Protein AF-A0A931EQ09-F1 (afdb_monomer_lite)

Secondary structure (DSSP, 8-state):
-EE-TT--EEE--------GGGPPEEEEEESSS---TTPPPPEEEEEE-TTSPBP----------TTTS----S--HHHHHHHHHTT-

Sequence (88 aa):
MLLDEELNPVSERLVLNINELDVTTIEIMTNNSSFGLRERVGVTVTASDASGQPLSDSFSVSVTDNEIVTYDNSVNILSTLLLTSDLQ

pLDDT: mean 87.29, std 8.52, range [49.91, 96.88]

Structure (mmCIF, N/CA/C/O backbone):
data_AF-A0A931EQ09-F1
#
_entry.id   AF-A0A931EQ09-F1
#
loop_
_atom_site.group_PDB
_atom_site.id
_atom_site.type_symbol
_atom_site.label_atom_id
_atom_site.label_alt_id
_atom_site.label_comp_id
_atom_site.label_asym_id
_atom_site.label_entity_id
_atom_site.label_seq_id
_atom_site.pdbx_PDB_ins_code
_atom_site.Cartn_x
_atom_site.Cartn_y
_atom_site.Cartn_z
_atom_site.occupancy
_atom_site.B_iso_or_equiv
_atom_site.auth_seq_id
_atom_site.auth_comp_id
_atom_site.auth_asym_id
_atom_site.auth_atom_id
_atom_site.pdbx_PDB_model_num
ATOM 1 N N . MET A 1 1 ? 18.452 -7.670 -25.182 1.00 75.75 1 MET A N 1
ATOM 2 C CA . MET A 1 1 ? 18.011 -8.039 -26.537 1.00 75.75 1 MET A CA 1
ATOM 3 C C . MET A 1 1 ? 18.820 -9.229 -26.994 1.00 75.75 1 MET A C 1
ATOM 5 O O . MET A 1 1 ? 20.028 -9.233 -26.778 1.00 75.75 1 MET A O 1
ATOM 9 N N . LEU A 1 2 ? 18.149 -10.233 -27.545 1.00 85.69 2 LEU A N 1
ATOM 10 C CA . LEU A 1 2 ? 18.779 -11.370 -28.206 1.00 85.69 2 LEU A CA 1
ATOM 11 C C . LEU A 1 2 ? 18.730 -11.103 -29.714 1.00 85.69 2 LEU A C 1
ATOM 13 O O . LEU A 1 2 ? 17.655 -10.780 -30.219 1.00 85.69 2 LEU A O 1
ATOM 17 N N . LEU A 1 3 ? 19.865 -11.214 -30.398 1.00 91.44 3 LEU A N 1
ATOM 18 C CA . LEU A 1 3 ? 19.969 -11.043 -31.849 1.00 91.44 3 LEU A CA 1
ATOM 19 C C . LEU A 1 3 ? 20.384 -12.372 -32.497 1.00 91.44 3 LEU A C 1
ATOM 21 O O . LEU A 1 3 ? 21.068 -13.167 -31.845 1.00 91.44 3 LEU A O 1
ATOM 25 N N . ASP A 1 4 ? 19.974 -12.606 -33.744 1.00 93.75 4 ASP A N 1
ATOM 26 C CA . ASP A 1 4 ? 20.485 -13.706 -34.573 1.00 93.75 4 ASP A CA 1
ATOM 27 C C . ASP A 1 4 ? 21.822 -13.345 -35.254 1.00 93.75 4 ASP A C 1
ATOM 29 O O . ASP A 1 4 ? 22.416 -12.292 -34.998 1.00 93.75 4 ASP A O 1
ATOM 33 N N . GLU A 1 5 ? 22.323 -14.244 -36.105 1.00 94.12 5 GLU A N 1
ATOM 34 C CA . GLU A 1 5 ? 23.587 -14.066 -36.832 1.00 94.12 5 GLU A CA 1
ATOM 35 C C . GLU A 1 5 ? 23.537 -12.925 -37.866 1.00 94.12 5 GLU A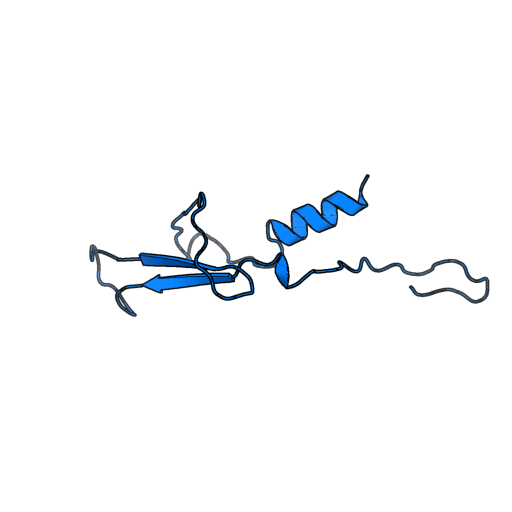 C 1
ATOM 37 O O . GLU A 1 5 ? 24.581 -12.375 -38.221 1.00 94.12 5 GLU A O 1
ATOM 42 N N . GLU A 1 6 ? 22.342 -12.513 -38.299 1.00 96.19 6 GLU A N 1
ATOM 43 C CA . GLU A 1 6 ? 22.115 -11.389 -39.211 1.00 96.19 6 GLU A CA 1
ATOM 44 C C . GLU A 1 6 ? 21.789 -10.071 -38.483 1.00 96.19 6 GLU A C 1
ATOM 46 O O . GLU A 1 6 ? 21.477 -9.071 -39.131 1.00 96.19 6 GLU A O 1
ATOM 51 N N . LEU A 1 7 ? 21.929 -10.038 -37.149 1.00 89.38 7 LEU A N 1
ATOM 52 C CA . LEU A 1 7 ? 21.597 -8.907 -36.272 1.00 89.38 7 LEU A CA 1
ATOM 53 C C . LEU A 1 7 ? 20.098 -8.568 -36.214 1.00 89.38 7 LEU A C 1
ATOM 55 O O . LEU A 1 7 ? 19.740 -7.480 -35.751 1.00 89.38 7 LEU A O 1
ATOM 59 N N . ASN A 1 8 ? 19.209 -9.480 -36.614 1.00 91.56 8 ASN A N 1
ATOM 60 C CA . ASN A 1 8 ? 17.779 -9.278 -36.410 1.00 91.56 8 ASN A CA 1
ATOM 61 C C . ASN A 1 8 ? 17.413 -9.561 -34.944 1.00 91.56 8 ASN A C 1
ATOM 63 O O . ASN A 1 8 ? 17.926 -10.511 -34.342 1.00 91.56 8 ASN A O 1
ATOM 67 N N . PRO A 1 9 ? 16.510 -8.769 -34.344 1.00 88.81 9 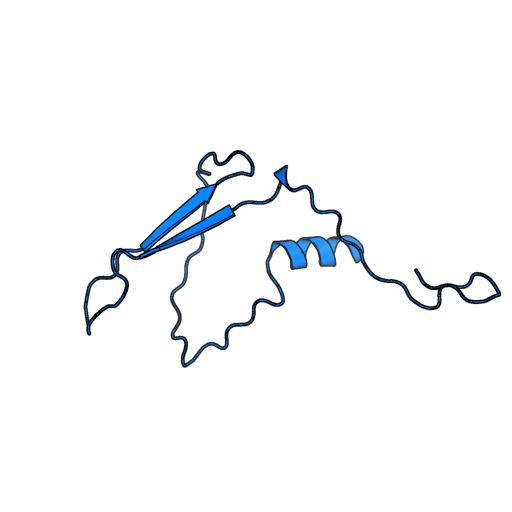PRO A N 1
ATOM 68 C CA . PRO A 1 9 ? 16.027 -9.025 -32.997 1.00 88.81 9 PRO A CA 1
ATOM 69 C C . PRO A 1 9 ? 15.180 -10.301 -32.941 1.00 88.81 9 PRO A C 1
ATOM 71 O O . PRO A 1 9 ? 14.119 -10.400 -33.549 1.00 88.81 9 PRO A O 1
ATOM 74 N N . VAL A 1 10 ? 15.650 -11.275 -32.160 1.00 89.50 10 VAL A N 1
ATOM 75 C CA . VAL A 1 10 ? 14.958 -12.544 -31.872 1.00 89.50 10 VAL A CA 1
ATOM 76 C C . VAL A 1 10 ? 14.140 -12.437 -30.586 1.00 89.50 10 VAL A C 1
ATOM 78 O O . VAL A 1 10 ? 13.110 -13.089 -30.431 1.00 89.50 10 VAL A O 1
ATOM 81 N N . SER A 1 11 ? 14.600 -11.623 -29.633 1.00 86.94 11 SER A N 1
ATOM 82 C CA . SER A 1 11 ? 13.886 -11.387 -28.381 1.00 86.94 11 SER A CA 1
ATOM 83 C C . SER A 1 11 ? 14.183 -10.006 -27.811 1.00 86.94 11 SER A C 1
ATOM 85 O O . SER A 1 11 ? 15.339 -9.620 -27.592 1.00 86.94 11 SER A O 1
ATOM 87 N N . GLU A 1 12 ? 13.108 -9.299 -27.489 1.00 77.44 12 GLU A N 1
ATOM 88 C CA . GLU A 1 12 ? 13.123 -8.045 -26.754 1.00 77.44 12 GLU A CA 1
ATOM 89 C C . GLU A 1 12 ? 12.524 -8.269 -25.366 1.00 77.44 12 GLU A C 1
ATOM 91 O O . GLU A 1 12 ? 11.601 -9.062 -25.177 1.00 77.44 12 GLU A O 1
ATOM 96 N N . ARG A 1 13 ? 13.090 -7.594 -24.366 1.00 75.50 13 ARG A N 1
ATOM 97 C CA . ARG A 1 13 ? 12.568 -7.591 -23.001 1.00 75.50 13 ARG A CA 1
ATOM 98 C C . ARG A 1 13 ? 12.497 -6.149 -22.551 1.00 75.50 13 ARG A C 1
ATOM 100 O O . ARG A 1 13 ? 13.527 -5.476 -22.545 1.00 75.50 13 ARG A O 1
ATOM 107 N N . LEU A 1 14 ? 11.304 -5.723 -22.161 1.00 75.12 14 LEU A N 1
ATOM 108 C CA . LEU A 1 14 ? 11.078 -4.409 -21.586 1.00 75.12 14 LEU A CA 1
ATOM 109 C C . LEU A 1 14 ? 11.896 -4.265 -20.298 1.00 75.12 14 LEU A C 1
ATOM 111 O O . LEU A 1 14 ? 11.887 -5.159 -19.446 1.00 75.12 14 LEU A O 1
ATOM 115 N N . VAL A 1 15 ? 12.633 -3.165 -20.172 1.00 77.31 15 VAL A N 1
ATOM 116 C CA . VAL A 1 15 ? 13.370 -2.819 -18.954 1.00 77.31 15 VAL A CA 1
ATOM 117 C C . VAL A 1 15 ? 12.870 -1.464 -18.500 1.00 77.31 15 VAL A C 1
ATOM 119 O O . VAL A 1 15 ? 13.055 -0.468 -19.191 1.00 77.31 15 VAL A O 1
ATOM 122 N N . LEU A 1 16 ? 12.241 -1.442 -17.331 1.00 79.88 16 LEU A N 1
ATOM 123 C CA . LEU A 1 16 ? 11.716 -0.222 -16.743 1.00 79.88 16 LEU A CA 1
ATOM 124 C C . LEU A 1 16 ? 12.827 0.467 -15.951 1.00 79.88 16 LEU A C 1
ATOM 126 O O . LEU A 1 16 ? 13.412 -0.135 -15.049 1.00 79.88 16 LEU A O 1
ATOM 130 N N . ASN A 1 17 ? 13.125 1.718 -16.298 1.00 80.31 17 ASN A N 1
ATOM 131 C CA . ASN A 1 17 ? 14.063 2.532 -15.536 1.00 80.31 17 ASN A CA 1
ATOM 132 C C . ASN A 1 17 ? 13.327 3.157 -14.347 1.00 80.31 17 ASN A C 1
ATOM 134 O O . ASN A 1 17 ? 12.527 4.074 -14.521 1.00 80.31 17 ASN A O 1
ATOM 138 N N . ILE A 1 18 ? 13.573 2.625 -13.153 1.00 83.25 18 ILE A N 1
ATOM 139 C CA . ILE A 1 18 ? 12.960 3.109 -11.919 1.00 83.25 18 ILE A CA 1
ATOM 140 C C . ILE A 1 18 ? 13.919 4.102 -11.275 1.00 83.25 18 ILE A C 1
ATOM 142 O O . ILE A 1 18 ? 15.033 3.745 -10.894 1.00 83.25 18 ILE A O 1
ATOM 146 N N . ASN A 1 19 ? 13.470 5.343 -11.118 1.00 84.94 19 ASN A N 1
ATOM 147 C CA . ASN A 1 19 ? 14.142 6.299 -10.257 1.00 84.94 19 ASN A CA 1
ATOM 148 C C . ASN A 1 19 ? 13.691 6.051 -8.815 1.00 84.94 19 ASN A C 1
ATOM 150 O O . ASN A 1 19 ? 12.534 6.289 -8.478 1.00 84.94 19 ASN A O 1
ATOM 154 N N . GLU A 1 20 ? 14.598 5.573 -7.965 1.00 83.31 20 GLU A N 1
ATOM 155 C CA . GLU A 1 20 ? 14.288 5.270 -6.561 1.00 83.31 20 GLU A CA 1
ATOM 156 C C . GLU A 1 20 ? 13.781 6.498 -5.790 1.00 83.31 20 GLU A C 1
ATOM 158 O O . GLU A 1 20 ? 13.022 6.343 -4.839 1.00 83.31 20 GLU A O 1
ATOM 163 N N . LEU A 1 21 ? 14.130 7.714 -6.231 1.00 84.88 21 LEU A N 1
ATOM 164 C CA . LEU A 1 21 ? 13.648 8.958 -5.626 1.00 84.88 21 LEU A CA 1
ATOM 165 C C . LEU A 1 21 ? 12.155 9.220 -5.869 1.00 84.88 21 LEU A C 1
ATOM 167 O O . LEU A 1 21 ? 11.534 9.932 -5.0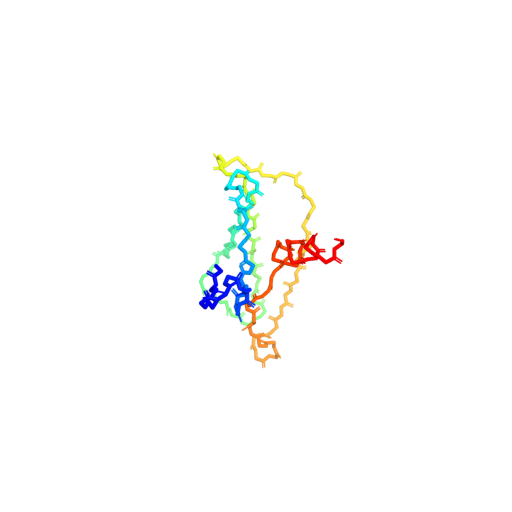84 1.00 84.88 21 LEU A O 1
ATOM 171 N N . ASP A 1 22 ? 11.584 8.629 -6.921 1.00 81.75 22 ASP A N 1
ATOM 172 C CA . ASP A 1 22 ? 10.172 8.785 -7.288 1.00 81.75 22 ASP A CA 1
ATOM 173 C C . ASP A 1 22 ? 9.288 7.688 -6.661 1.00 81.75 22 ASP A C 1
ATOM 175 O O . ASP A 1 22 ? 8.070 7.658 -6.858 1.00 81.75 22 ASP A O 1
ATOM 179 N N . VAL A 1 23 ? 9.884 6.766 -5.894 1.00 83.19 23 VAL A N 1
ATOM 180 C CA . VAL A 1 23 ? 9.167 5.662 -5.252 1.00 83.19 23 VAL A CA 1
ATOM 181 C C . VAL A 1 23 ? 8.668 6.090 -3.876 1.00 83.19 23 VAL A C 1
ATOM 183 O O . VAL A 1 23 ? 9.431 6.473 -2.992 1.00 83.19 23 VAL A O 1
ATOM 186 N N . THR A 1 24 ? 7.357 5.970 -3.677 1.00 88.12 24 THR A N 1
ATOM 187 C CA . THR A 1 24 ? 6.730 6.129 -2.362 1.00 88.12 24 THR A CA 1
ATOM 188 C C . THR A 1 24 ? 6.800 4.821 -1.584 1.00 88.12 24 THR A C 1
ATOM 190 O O . THR A 1 24 ? 6.421 3.766 -2.094 1.00 88.12 24 THR A O 1
ATOM 193 N N . THR A 1 25 ? 7.216 4.897 -0.322 1.00 90.25 25 THR A N 1
ATOM 194 C CA . THR A 1 25 ? 7.153 3.766 0.610 1.00 90.25 25 THR A CA 1
ATOM 195 C C . THR A 1 25 ? 5.870 3.847 1.427 1.00 90.25 25 THR A C 1
ATOM 197 O O . THR A 1 25 ? 5.572 4.896 1.996 1.00 90.25 25 THR A O 1
ATOM 200 N N . ILE A 1 26 ? 5.120 2.744 1.495 1.00 91.31 26 ILE A N 1
ATOM 201 C CA . ILE A 1 26 ? 3.902 2.624 2.304 1.00 91.31 26 ILE A CA 1
ATOM 202 C C . ILE A 1 26 ? 4.134 1.605 3.416 1.00 91.31 26 ILE A C 1
ATOM 204 O O . ILE A 1 26 ? 4.447 0.446 3.148 1.00 91.31 26 ILE A O 1
ATOM 208 N N . GLU A 1 27 ? 3.923 2.025 4.657 1.00 93.94 27 GLU A N 1
ATOM 209 C CA . GLU A 1 27 ? 3.906 1.164 5.834 1.00 93.94 27 GLU A CA 1
ATOM 210 C C . GLU A 1 27 ? 2.489 1.113 6.412 1.00 93.94 27 GLU A C 1
ATOM 212 O O . GLU A 1 27 ? 1.823 2.140 6.564 1.00 93.94 27 GLU A O 1
ATOM 217 N N . ILE A 1 28 ? 2.019 -0.094 6.734 1.00 93.50 28 ILE A N 1
ATOM 218 C CA . ILE A 1 28 ? 0.706 -0.321 7.339 1.00 93.50 28 ILE A CA 1
ATOM 219 C C . ILE A 1 28 ? 0.914 -1.070 8.647 1.00 93.50 28 ILE A C 1
ATOM 221 O O . ILE A 1 28 ? 1.451 -2.176 8.662 1.00 93.50 28 ILE A O 1
ATOM 225 N N . MET A 1 29 ? 0.446 -0.477 9.741 1.00 96.56 29 MET A N 1
ATOM 226 C CA . MET A 1 29 ? 0.491 -1.081 11.067 1.00 96.56 29 MET A CA 1
ATOM 227 C C . MET A 1 29 ? -0.904 -1.165 11.669 1.00 96.56 29 MET A C 1
ATOM 229 O O . MET A 1 29 ? -1.724 -0.257 11.524 1.00 96.56 29 MET A O 1
ATOM 233 N N . THR A 1 30 ? -1.155 -2.245 12.398 1.00 96.81 30 THR A N 1
ATOM 234 C CA . THR A 1 30 ? -2.355 -2.414 13.215 1.00 96.81 30 THR A CA 1
ATOM 235 C C . THR A 1 30 ? -2.025 -2.208 14.687 1.00 96.81 30 THR A C 1
ATOM 237 O O . THR A 1 30 ? -0.898 -2.421 15.131 1.00 96.81 30 THR A O 1
ATOM 240 N N . ASN A 1 31 ? -3.016 -1.803 15.477 1.00 96.62 31 ASN A N 1
ATOM 241 C CA . ASN A 1 31 ? -2.827 -1.574 16.911 1.00 96.62 31 ASN A CA 1
ATOM 242 C C . ASN A 1 31 ? -2.580 -2.860 17.723 1.00 96.62 31 ASN A C 1
ATOM 244 O O . ASN A 1 31 ? -2.066 -2.762 18.830 1.00 96.62 31 ASN A O 1
ATOM 248 N N . ASN A 1 32 ? -2.939 -4.033 17.188 1.00 95.62 32 ASN A N 1
ATOM 249 C CA . ASN A 1 32 ? -2.697 -5.356 17.770 1.00 95.62 32 ASN A CA 1
ATOM 250 C C . ASN A 1 32 ? -2.322 -6.362 16.665 1.00 95.62 32 ASN A C 1
ATOM 252 O O . ASN A 1 32 ? -2.625 -6.147 15.490 1.00 95.62 32 ASN A O 1
ATOM 256 N N . SER A 1 33 ? -1.703 -7.482 17.048 1.00 94.12 33 SER A N 1
ATOM 257 C CA . SER A 1 33 ? -1.336 -8.584 16.140 1.00 94.12 33 SER A CA 1
ATOM 258 C C . SER A 1 33 ? -2.478 -9.563 15.843 1.00 94.12 33 SER A C 1
ATOM 260 O O . SER A 1 33 ? -2.393 -10.344 14.900 1.00 94.12 33 SER A O 1
ATOM 262 N N . SER A 1 34 ? -3.538 -9.551 16.653 1.00 94.50 34 SER A N 1
ATOM 263 C CA . SER A 1 34 ? -4.738 -10.369 16.470 1.00 94.50 34 SER A CA 1
ATOM 264 C C . SER A 1 34 ? -5.943 -9.658 17.075 1.00 94.50 34 SER A C 1
ATOM 266 O O . SER A 1 34 ? -5.779 -8.814 17.958 1.00 94.50 34 SER A O 1
ATOM 268 N N . PHE A 1 35 ? -7.134 -9.994 16.585 1.00 94.88 35 PHE A N 1
ATOM 269 C CA . PHE A 1 35 ? -8.381 -9.333 16.956 1.00 94.88 35 PHE A CA 1
ATOM 270 C C . PHE A 1 35 ? -9.491 -10.360 17.166 1.00 94.88 35 PHE A C 1
ATOM 272 O O . PHE A 1 35 ? -9.598 -11.341 16.428 1.00 94.88 35 PHE A O 1
ATOM 279 N N . GLY A 1 36 ? -10.327 -10.124 18.173 1.00 95.44 36 GLY A N 1
ATOM 280 C CA . GLY A 1 36 ? -11.537 -10.891 18.431 1.00 95.44 36 GLY A CA 1
ATOM 281 C C . GLY A 1 36 ? -12.730 -10.439 17.586 1.00 95.44 36 GLY A C 1
ATOM 282 O O . GLY A 1 36 ? -12.706 -9.438 16.866 1.00 95.44 36 GLY A O 1
ATOM 283 N N . LEU A 1 37 ? -13.835 -11.174 17.713 1.00 95.19 37 LEU A N 1
ATOM 284 C CA . LEU A 1 37 ? -15.091 -10.809 17.063 1.00 95.19 37 LEU A CA 1
ATOM 285 C C . LEU A 1 37 ? -15.575 -9.438 17.546 1.00 95.19 37 LEU A C 1
ATOM 287 O O . LEU A 1 37 ? -15.715 -9.212 18.748 1.00 95.19 37 LEU A O 1
ATOM 291 N N . ARG A 1 38 ? -15.902 -8.555 16.590 1.00 93.56 38 ARG A N 1
ATOM 292 C CA . ARG A 1 38 ? -16.393 -7.184 16.838 1.00 93.56 38 ARG A CA 1
ATOM 293 C C . ARG A 1 38 ? -15.425 -6.312 17.649 1.00 93.56 38 ARG A C 1
ATOM 295 O O . ARG A 1 38 ? -15.847 -5.324 18.249 1.00 93.56 38 ARG A O 1
ATOM 302 N N . GLU A 1 39 ? -14.143 -6.657 17.656 1.00 96.38 39 GLU A N 1
ATOM 303 C CA . GLU A 1 39 ? -13.108 -5.801 18.216 1.00 96.38 39 GLU A CA 1
ATOM 304 C C . GLU A 1 39 ? -12.813 -4.632 17.268 1.00 96.38 39 GLU A C 1
ATOM 306 O O . GLU A 1 39 ? -12.822 -4.774 16.043 1.00 96.38 39 GLU A O 1
ATOM 311 N N . ARG A 1 40 ? -12.563 -3.448 17.834 1.00 95.56 40 ARG A N 1
ATOM 312 C CA . ARG A 1 40 ? -12.157 -2.283 17.050 1.00 95.56 40 ARG A CA 1
ATOM 313 C C . ARG A 1 40 ? -10.710 -2.455 16.590 1.00 95.56 40 ARG A C 1
ATOM 315 O O . ARG A 1 40 ? -9.799 -2.453 17.412 1.00 95.56 40 ARG A O 1
ATOM 322 N N . VAL A 1 41 ? -10.516 -2.478 15.277 1.00 96.44 41 VAL A N 1
ATOM 323 C CA . VAL A 1 41 ? -9.194 -2.456 14.645 1.00 96.44 41 VAL A CA 1
ATOM 324 C C . VAL A 1 41 ? -8.786 -1.007 14.384 1.00 96.44 41 VAL A C 1
ATOM 326 O O . VAL A 1 41 ? -9.503 -0.254 13.724 1.00 96.44 41 VAL A O 1
ATOM 329 N N . GLY A 1 42 ? -7.647 -0.598 14.932 1.00 96.88 42 GLY A N 1
ATOM 330 C CA . GLY A 1 42 ? -6.964 0.643 14.583 1.00 96.88 42 GLY A CA 1
ATOM 331 C C . GLY A 1 42 ? -5.879 0.354 13.553 1.00 96.88 42 GLY A C 1
ATOM 332 O O . GLY A 1 42 ? -5.039 -0.514 13.784 1.00 96.88 42 GLY A O 1
ATOM 333 N N . VAL A 1 43 ? -5.898 1.080 12.437 1.00 95.88 43 VAL A N 1
ATOM 334 C CA . VAL A 1 43 ? -4.900 0.966 11.368 1.00 95.88 43 VAL A CA 1
ATOM 335 C C . VAL A 1 43 ? -4.219 2.315 11.190 1.00 95.88 43 VAL A C 1
ATOM 337 O O . VAL A 1 43 ? -4.895 3.335 11.054 1.00 95.88 43 VAL A O 1
ATOM 340 N N . THR A 1 44 ? -2.893 2.303 11.179 1.00 95.25 44 THR A N 1
ATOM 341 C CA . THR A 1 44 ? -2.053 3.449 10.838 1.00 95.25 44 THR A CA 1
ATOM 342 C C . THR A 1 44 ? -1.411 3.174 9.489 1.00 95.25 44 THR A C 1
ATOM 344 O O . THR A 1 44 ? -0.767 2.141 9.313 1.00 95.25 44 THR A O 1
ATOM 347 N N . VAL A 1 45 ? -1.591 4.099 8.549 1.00 93.50 45 VAL A N 1
ATOM 348 C CA . VAL A 1 45 ? -0.940 4.070 7.238 1.00 93.50 45 VAL A CA 1
ATOM 349 C C . VAL A 1 45 ? 0.032 5.237 7.184 1.00 93.50 45 VAL A C 1
ATOM 351 O O . VAL A 1 45 ? -0.378 6.385 7.361 1.00 93.50 45 VAL A O 1
ATOM 354 N N . THR A 1 46 ? 1.304 4.939 6.948 1.00 93.94 46 THR A N 1
ATOM 355 C CA . THR A 1 46 ? 2.363 5.935 6.785 1.00 93.94 46 THR A CA 1
ATOM 356 C C . THR A 1 46 ? 2.871 5.858 5.356 1.00 93.94 46 THR A C 1
ATOM 358 O O . THR A 1 46 ? 3.280 4.793 4.901 1.00 93.94 46 THR A O 1
ATOM 361 N N . ALA A 1 47 ? 2.843 6.983 4.652 1.00 93.31 47 ALA A N 1
ATOM 362 C CA . ALA A 1 47 ? 3.444 7.122 3.337 1.00 93.31 47 ALA A CA 1
ATOM 363 C C . ALA A 1 47 ? 4.631 8.070 3.442 1.00 93.31 47 ALA A C 1
ATOM 365 O O . ALA A 1 47 ? 4.479 9.154 4.004 1.00 93.31 47 ALA A O 1
ATOM 366 N N . SER A 1 48 ? 5.776 7.686 2.889 1.00 93.62 48 SER A N 1
ATOM 367 C CA . SER A 1 48 ? 6.985 8.507 2.904 1.00 93.62 48 SER A CA 1
ATOM 368 C C . SER A 1 48 ? 7.659 8.537 1.540 1.00 93.62 48 SER A C 1
ATOM 370 O O . SER A 1 48 ? 7.582 7.570 0.777 1.00 93.62 48 SER A O 1
ATOM 372 N N . ASP A 1 49 ? 8.334 9.646 1.249 1.00 91.00 49 ASP A N 1
ATOM 373 C CA . ASP A 1 49 ? 9.233 9.743 0.102 1.00 91.00 49 ASP A CA 1
ATOM 374 C C . ASP A 1 49 ? 10.511 8.908 0.307 1.00 91.00 49 ASP A C 1
ATOM 376 O O . ASP A 1 49 ? 10.745 8.323 1.371 1.00 91.00 49 ASP A O 1
ATOM 380 N N . ALA A 1 50 ? 11.369 8.874 -0.712 1.00 89.25 50 ALA A N 1
ATOM 381 C CA . ALA A 1 50 ? 12.647 8.166 -0.664 1.00 89.25 50 ALA A CA 1
ATOM 382 C C . ALA A 1 50 ? 13.624 8.693 0.409 1.00 89.25 50 ALA A C 1
ATOM 384 O O . ALA A 1 50 ? 14.570 7.998 0.776 1.00 89.25 50 ALA A O 1
ATOM 385 N N . SER A 1 51 ? 13.404 9.905 0.930 1.00 90.19 51 SER A N 1
ATOM 386 C CA . SER A 1 51 ? 14.183 10.482 2.035 1.00 90.19 51 SER A CA 1
ATOM 387 C C . SER A 1 51 ? 13.592 10.147 3.411 1.00 90.19 51 SER A C 1
ATOM 389 O O . SER A 1 51 ? 14.155 10.537 4.435 1.00 90.19 51 SER A O 1
ATOM 391 N N . GLY A 1 52 ? 12.467 9.424 3.456 1.00 89.69 52 GLY A N 1
ATOM 392 C CA . GLY A 1 52 ? 11.746 9.072 4.676 1.00 89.69 52 GLY A CA 1
ATOM 393 C C . GLY A 1 52 ? 10.817 10.174 5.191 1.00 89.69 52 GLY A C 1
ATOM 394 O O . GLY A 1 52 ? 10.257 10.030 6.280 1.00 89.69 52 GLY A O 1
ATOM 395 N N . GLN A 1 53 ? 10.629 11.264 4.442 1.00 91.38 53 GLN A N 1
ATOM 396 C CA . GLN A 1 53 ? 9.749 12.353 4.848 1.00 91.38 53 GLN A CA 1
ATOM 397 C C . GLN A 1 53 ? 8.283 11.951 4.606 1.00 91.38 53 GLN A C 1
ATOM 399 O O . GLN A 1 53 ? 7.955 11.508 3.503 1.00 91.38 53 GLN A O 1
ATOM 404 N N . PRO A 1 54 ? 7.382 12.100 5.598 1.00 91.56 54 PRO A N 1
ATOM 405 C CA . PRO A 1 54 ? 5.977 11.758 5.434 1.00 91.56 54 PRO A CA 1
ATOM 406 C C . PRO A 1 54 ? 5.315 12.588 4.335 1.00 91.56 54 PRO A C 1
ATOM 408 O O . PRO A 1 54 ? 5.387 13.820 4.327 1.00 91.56 54 PRO A O 1
ATOM 411 N N . LEU A 1 55 ? 4.611 11.897 3.449 1.00 90.94 55 LEU A N 1
ATOM 412 C CA . LEU A 1 55 ? 3.796 12.478 2.397 1.00 90.94 55 LEU A CA 1
ATOM 413 C C . LEU A 1 55 ? 2.412 12.827 2.948 1.00 90.94 55 LEU A C 1
ATOM 415 O O . LEU A 1 55 ? 1.786 12.046 3.662 1.00 90.94 55 LEU A O 1
ATOM 419 N N . SER A 1 56 ? 1.925 14.017 2.603 1.00 82.38 56 SER A N 1
ATOM 420 C CA . SER A 1 56 ? 0.573 14.478 2.933 1.00 82.38 56 SER A CA 1
ATOM 421 C C . SER A 1 56 ? -0.241 14.584 1.650 1.00 82.38 56 SER A C 1
ATOM 423 O O . SER A 1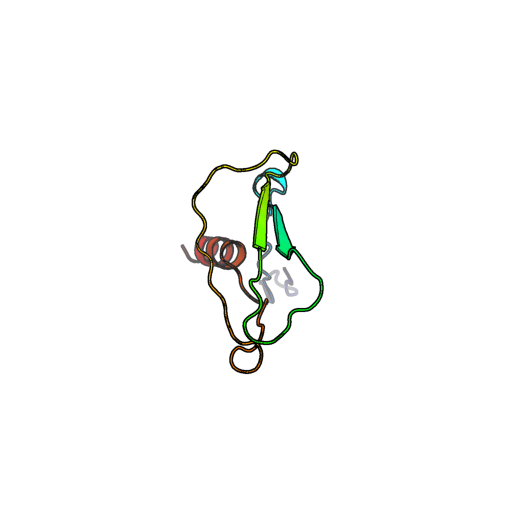 56 ? -0.372 15.668 1.088 1.00 82.38 56 SER A O 1
ATOM 425 N N . ASP A 1 57 ? -0.745 13.447 1.177 1.00 82.38 57 ASP A N 1
ATOM 426 C CA . ASP A 1 57 ? -1.526 13.352 -0.060 1.00 82.38 57 ASP A CA 1
ATOM 427 C C . ASP A 1 57 ? -2.809 12.520 0.142 1.00 82.38 57 ASP A C 1
ATOM 429 O O . ASP A 1 57 ? -3.150 12.115 1.257 1.00 82.38 57 ASP A O 1
ATOM 433 N N . SER A 1 58 ? -3.563 12.304 -0.932 1.00 89.06 58 SER A N 1
ATOM 434 C CA . SER A 1 58 ? -4.830 11.577 -0.931 1.00 89.06 58 SER A CA 1
ATOM 435 C C . SER A 1 58 ? -4.615 10.074 -1.103 1.00 89.06 58 SER A C 1
ATOM 437 O O . SER A 1 58 ? -4.002 9.629 -2.070 1.00 89.06 58 SER A O 1
ATOM 439 N N . PHE A 1 59 ? -5.207 9.277 -0.211 1.00 88.00 59 PHE A N 1
ATOM 440 C CA . PHE A 1 59 ? -5.134 7.815 -0.255 1.00 88.00 59 PHE A CA 1
ATOM 441 C C . PHE A 1 59 ? -6.528 7.201 -0.369 1.00 88.00 59 PHE A C 1
ATOM 443 O O . PHE A 1 59 ? -7.465 7.619 0.313 1.00 88.00 59 PHE A O 1
ATOM 450 N N . SER A 1 60 ? -6.654 6.172 -1.208 1.00 91.44 60 SER A N 1
ATOM 451 C CA . SER A 1 60 ? -7.823 5.293 -1.225 1.00 91.44 60 SER A CA 1
ATOM 452 C C . SER A 1 60 ? -7.495 4.019 -0.455 1.00 91.44 60 SER A C 1
ATOM 454 O O . SER A 1 60 ? -6.460 3.401 -0.699 1.00 91.44 60 SER A O 1
ATOM 456 N N . VAL A 1 61 ? -8.362 3.637 0.483 1.00 91.62 61 VAL A N 1
ATOM 457 C CA . VAL A 1 61 ? -8.173 2.456 1.333 1.00 91.62 61 VAL A CA 1
ATOM 458 C C . VAL A 1 61 ? -9.430 1.601 1.275 1.00 91.62 61 VAL A C 1
ATOM 460 O O . VAL A 1 61 ? -10.547 2.112 1.356 1.00 91.62 61 VAL A O 1
ATOM 463 N N . SER A 1 62 ? -9.244 0.290 1.156 1.00 92.50 62 SER A N 1
ATOM 464 C CA . SER A 1 62 ? -10.320 -0.697 1.205 1.00 92.50 62 SER A CA 1
ATOM 465 C C . SER A 1 62 ? -9.950 -1.834 2.154 1.00 92.50 62 SER A C 1
ATOM 467 O O . SER A 1 62 ? -8.777 -2.042 2.459 1.00 92.50 62 SER A O 1
ATOM 469 N N . VAL A 1 63 ? -10.964 -2.540 2.651 1.00 91.88 63 VAL A N 1
ATOM 470 C CA . VAL A 1 63 ? -10.805 -3.711 3.518 1.00 91.88 63 VAL A CA 1
ATOM 471 C C . VAL A 1 63 ? -11.519 -4.872 2.849 1.00 91.88 63 VAL A C 1
ATOM 473 O O . VAL A 1 63 ? -12.695 -4.756 2.501 1.00 91.88 63 VAL A O 1
ATOM 476 N N . THR A 1 64 ? -10.809 -5.979 2.665 1.00 92.00 64 THR A N 1
ATOM 477 C CA . THR A 1 64 ? -11.311 -7.177 1.990 1.00 92.00 64 THR A CA 1
ATOM 478 C C . THR A 1 64 ? -11.153 -8.403 2.874 1.00 92.00 64 THR A C 1
ATOM 480 O O . THR A 1 64 ? -10.249 -8.470 3.704 1.00 92.00 64 THR A O 1
ATOM 483 N N . ASP A 1 65 ? -12.024 -9.387 2.670 1.00 90.69 65 ASP A N 1
ATOM 484 C CA . ASP A 1 65 ? -11.889 -10.707 3.278 1.00 90.69 65 ASP A CA 1
ATOM 485 C C . ASP A 1 65 ? -10.894 -11.551 2.463 1.00 90.69 65 ASP A C 1
ATOM 487 O O . ASP A 1 65 ? -11.044 -11.688 1.245 1.00 90.69 65 ASP A O 1
ATOM 491 N N . ASN A 1 66 ? -9.878 -12.101 3.130 1.00 88.38 66 ASN A N 1
ATOM 492 C CA . ASN A 1 66 ? -8.824 -12.894 2.494 1.00 88.38 66 ASN A CA 1
ATOM 493 C C . ASN A 1 66 ? -9.297 -14.292 2.050 1.00 88.38 66 ASN A C 1
ATOM 495 O O . ASN A 1 66 ? -8.635 -14.924 1.234 1.00 88.38 66 ASN A O 1
ATOM 499 N N . GLU A 1 67 ? -10.441 -14.777 2.542 1.00 88.62 67 GLU A N 1
ATOM 500 C CA . GLU A 1 67 ? -11.064 -16.008 2.030 1.00 88.62 67 GLU A CA 1
ATOM 501 C C . GLU A 1 67 ? -11.783 -15.767 0.692 1.00 88.62 67 GLU A C 1
ATOM 503 O O . GLU A 1 67 ? -12.012 -16.698 -0.080 1.00 88.62 67 GLU A O 1
ATOM 508 N N . ILE A 1 68 ? -12.151 -14.513 0.404 1.00 88.38 68 ILE A N 1
ATOM 509 C CA . ILE A 1 68 ? -12.901 -14.129 -0.801 1.00 88.38 68 ILE A CA 1
ATOM 510 C C . ILE A 1 68 ? -11.962 -13.597 -1.887 1.00 88.38 68 ILE A C 1
ATOM 512 O O . ILE A 1 68 ? -12.163 -13.872 -3.071 1.00 88.38 68 ILE A O 1
ATOM 516 N N . VAL A 1 69 ? -10.951 -12.815 -1.504 1.00 88.12 69 VAL A N 1
ATOM 517 C CA . VAL A 1 69 ? -10.019 -12.176 -2.438 1.00 88.12 69 VAL A CA 1
ATOM 518 C C . VAL A 1 69 ? -8.705 -12.943 -2.466 1.00 88.12 69 VAL A C 1
ATOM 520 O O . VAL A 1 69 ? -8.014 -13.049 -1.459 1.00 88.12 69 VAL A O 1
ATOM 523 N N . THR A 1 70 ? -8.328 -13.439 -3.645 1.00 84.56 70 THR A N 1
ATOM 524 C CA . THR A 1 70 ? -6.984 -13.985 -3.860 1.00 84.56 70 THR A CA 1
ATOM 525 C C . THR A 1 70 ? -5.977 -12.846 -3.941 1.00 84.56 70 THR A C 1
ATOM 527 O O . THR A 1 70 ? -6.149 -11.909 -4.718 1.00 84.56 70 THR A O 1
ATOM 530 N N . TYR A 1 71 ? -4.918 -12.938 -3.144 1.00 79.44 71 TYR A N 1
ATOM 531 C CA . TYR A 1 71 ? -3.831 -11.971 -3.153 1.00 79.44 71 TYR A CA 1
ATOM 532 C C . TYR A 1 71 ? -2.994 -12.104 -4.434 1.00 79.44 71 TYR A C 1
ATOM 534 O O . TYR A 1 71 ? -2.277 -13.090 -4.608 1.00 79.44 71 TYR A O 1
ATOM 542 N N . ASP A 1 72 ? -3.090 -11.115 -5.323 1.00 79.88 72 ASP A N 1
ATOM 543 C CA . ASP A 1 72 ? -2.254 -10.989 -6.517 1.00 79.88 72 ASP A CA 1
ATOM 544 C C . ASP A 1 72 ? -1.429 -9.699 -6.442 1.00 79.88 72 ASP A C 1
ATOM 546 O O . ASP A 1 72 ? -1.969 -8.596 -6.426 1.00 79.88 72 ASP A O 1
ATOM 550 N N . ASN A 1 73 ? -0.107 -9.858 -6.400 1.00 79.44 73 ASN A N 1
ATOM 551 C CA . ASN A 1 73 ? 0.868 -8.765 -6.358 1.00 79.44 73 ASN A CA 1
ATOM 552 C C . ASN A 1 73 ? 1.609 -8.569 -7.685 1.00 79.44 73 ASN A C 1
ATOM 554 O O . ASN A 1 73 ? 2.616 -7.860 -7.729 1.00 79.44 73 ASN A O 1
ATOM 558 N N . SER A 1 74 ? 1.180 -9.238 -8.754 1.00 81.31 74 SER A N 1
ATOM 559 C CA . SER A 1 74 ? 1.894 -9.207 -10.030 1.00 81.31 74 SER A CA 1
ATOM 560 C C . SER A 1 74 ? 1.888 -7.823 -10.687 1.00 81.31 74 SER A C 1
ATOM 562 O O . SER A 1 74 ? 2.838 -7.488 -11.394 1.00 81.31 74 SER A O 1
ATOM 564 N N . VAL A 1 75 ? 0.855 -7.010 -10.433 1.00 82.94 75 VAL A N 1
ATOM 565 C CA . VAL A 1 75 ? 0.664 -5.692 -11.050 1.00 82.94 75 VAL A CA 1
ATOM 566 C C . VAL A 1 75 ? 0.215 -4.671 -10.006 1.00 82.94 75 VAL A C 1
ATOM 568 O O . VAL A 1 75 ? -0.695 -4.904 -9.216 1.00 82.94 75 VAL A O 1
ATOM 571 N N . ASN A 1 76 ? 0.837 -3.497 -10.038 1.00 87.25 76 ASN A N 1
ATOM 572 C CA . ASN A 1 76 ? 0.445 -2.315 -9.277 1.00 87.25 76 ASN A CA 1
ATOM 573 C C . ASN A 1 76 ? 0.379 -1.071 -10.181 1.00 87.25 76 ASN A C 1
ATOM 575 O O . ASN A 1 76 ? 0.763 -1.112 -11.352 1.00 87.25 76 ASN A O 1
ATOM 579 N N . ILE A 1 77 ? -0.075 0.054 -9.624 1.00 87.31 77 ILE A N 1
ATOM 580 C CA . ILE A 1 77 ? -0.226 1.309 -10.372 1.00 87.31 77 ILE A CA 1
ATOM 581 C C . ILE A 1 77 ? 1.068 1.757 -11.065 1.00 87.31 77 ILE A C 1
ATOM 583 O O . ILE A 1 77 ? 1.013 2.172 -12.219 1.00 87.31 77 ILE A O 1
ATOM 587 N N . LEU A 1 78 ? 2.228 1.613 -10.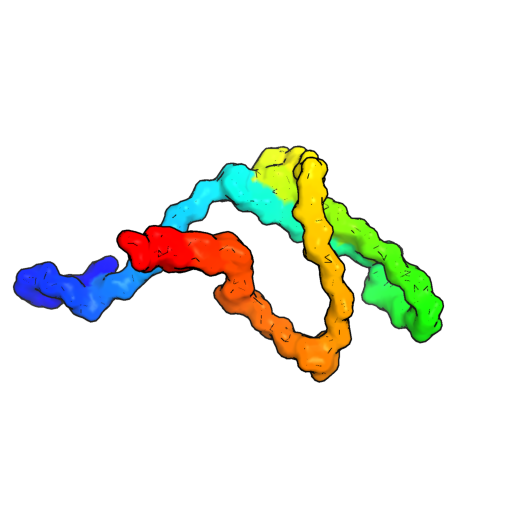413 1.00 86.88 78 LEU A N 1
ATOM 588 C CA . LEU A 1 78 ? 3.520 1.986 -10.989 1.00 86.88 78 LEU A CA 1
ATOM 589 C C . LEU A 1 78 ? 3.836 1.119 -12.212 1.00 86.88 78 LEU A C 1
ATOM 591 O O . LEU A 1 78 ? 4.142 1.648 -13.276 1.00 86.88 78 LEU A O 1
ATOM 595 N N . SER A 1 79 ? 3.698 -0.203 -12.086 1.00 85.38 79 SER A N 1
ATOM 596 C CA . SER A 1 79 ? 3.922 -1.124 -13.204 1.00 85.38 79 SER A CA 1
ATOM 597 C C . SER A 1 79 ? 2.960 -0.864 -14.364 1.00 85.38 79 SER A C 1
ATOM 599 O O . SER A 1 79 ? 3.404 -0.851 -15.507 1.00 85.38 79 SER A O 1
ATOM 601 N N . THR A 1 80 ? 1.683 -0.570 -14.088 1.00 88.25 80 THR A N 1
ATOM 602 C CA . THR A 1 80 ? 0.699 -0.218 -15.118 1.00 88.25 80 THR A CA 1
ATOM 603 C C . THR A 1 80 ? 1.106 1.050 -15.860 1.00 88.25 80 THR A C 1
ATOM 605 O O . THR A 1 80 ? 1.135 1.036 -17.085 1.00 88.25 80 THR A O 1
ATOM 608 N N . LEU A 1 81 ? 1.462 2.123 -15.143 1.00 86.81 81 LEU A N 1
ATOM 609 C CA . LEU A 1 81 ? 1.878 3.389 -15.758 1.00 86.81 81 LEU A CA 1
ATOM 610 C C . LEU A 1 81 ? 3.113 3.205 -16.649 1.00 86.81 81 LEU A C 1
ATOM 612 O O . LEU A 1 81 ? 3.137 3.680 -17.788 1.00 86.81 81 LEU A O 1
ATOM 616 N N . LEU A 1 82 ? 4.108 2.472 -16.151 1.00 85.50 82 LEU A N 1
ATOM 617 C CA . LEU A 1 82 ? 5.349 2.210 -16.873 1.00 85.50 82 LEU A CA 1
ATOM 618 C C . LEU A 1 82 ? 5.117 1.329 -18.113 1.00 85.50 82 LEU A C 1
ATOM 620 O O . LEU A 1 82 ? 5.624 1.655 -19.178 1.00 85.50 82 LEU A O 1
ATOM 624 N N . LEU A 1 83 ? 4.275 0.293 -18.018 1.00 83.88 83 LEU A N 1
ATOM 625 C CA . LEU A 1 83 ? 3.880 -0.546 -19.159 1.00 83.88 83 LEU A CA 1
ATOM 626 C C . LEU A 1 83 ? 3.092 0.232 -20.222 1.00 83.88 83 LEU A C 1
ATOM 628 O O . LEU A 1 83 ? 3.312 0.037 -21.414 1.00 83.88 83 LEU A O 1
ATOM 632 N N . THR A 1 84 ? 2.164 1.107 -19.817 1.00 75.81 84 THR A N 1
ATOM 633 C CA . THR A 1 84 ? 1.361 1.891 -20.774 1.00 75.81 84 THR A CA 1
ATOM 634 C C . THR A 1 84 ? 2.158 2.984 -21.480 1.00 75.81 84 THR A C 1
ATOM 636 O O . THR A 1 84 ? 1.757 3.402 -22.563 1.00 75.81 84 THR A O 1
ATOM 639 N N . SER A 1 85 ? 3.274 3.434 -20.895 1.00 66.00 85 SER A N 1
ATOM 640 C CA . SER A 1 85 ? 4.140 4.460 -21.492 1.00 66.00 85 SER A CA 1
ATOM 641 C C . SER A 1 85 ? 4.869 3.953 -22.742 1.00 66.00 85 SER A C 1
ATOM 643 O O . SER A 1 85 ? 5.108 4.734 -23.654 1.00 66.00 85 SER A O 1
ATOM 645 N N . ASP A 1 86 ? 5.160 2.650 -22.817 1.00 59.50 86 ASP A N 1
ATOM 646 C CA . ASP A 1 86 ? 5.824 2.026 -23.972 1.00 59.50 86 ASP A CA 1
ATOM 647 C C . ASP A 1 86 ? 4.875 1.716 -25.145 1.00 59.50 86 ASP A C 1
ATOM 649 O O . ASP A 1 86 ? 5.333 1.358 -26.227 1.00 59.50 86 ASP A O 1
ATOM 653 N N . LEU A 1 87 ? 3.552 1.830 -24.956 1.00 60.81 87 LEU A N 1
ATOM 654 C CA . LEU A 1 87 ? 2.554 1.519 -25.990 1.00 60.81 87 LEU A CA 1
ATOM 655 C C . LEU A 1 87 ? 2.138 2.728 -26.856 1.00 60.81 87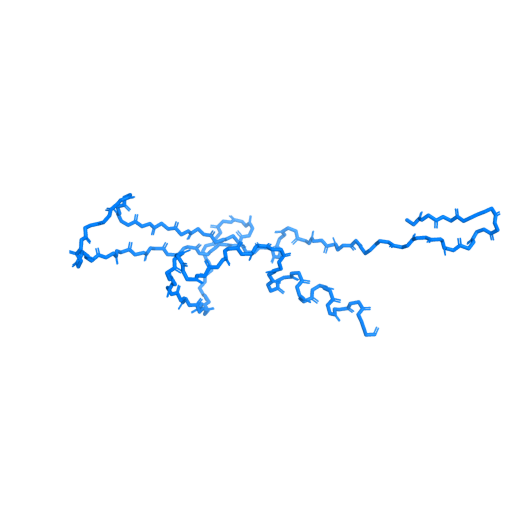 LEU A C 1
ATOM 657 O O . LEU A 1 87 ? 1.179 2.608 -27.624 1.00 60.81 87 LEU A O 1
ATOM 661 N N . GLN A 1 88 ? 2.807 3.878 -26.712 1.00 49.91 88 GLN A N 1
ATOM 662 C CA . GLN A 1 88 ? 2.524 5.115 -27.458 1.00 49.91 88 GLN A CA 1
ATOM 663 C C . GLN A 1 88 ? 3.435 5.326 -28.668 1.00 49.91 88 GLN A C 1
ATOM 665 O O . GLN A 1 88 ? 4.640 5.008 -28.582 1.00 49.91 88 GLN A O 1
#

Radius of gyration: 20.17 Å; chains: 1; bounding box: 40×30×58 Å

Foldseek 3Di:
DDADPVRHDPDDDDDFDDDLQPDKDKDKDWPDPDDDPPGDIDIDIFIAGSVRHTDDDDDDDDDDDCVVDPDDPPDDPVNVVRVVVVVD